Protein AF-A0A355L6Z8-F1 (afdb_monomer_lite)

Foldseek 3Di:
DPPVVVVVVPDPDDDDDDDPVVVVVVVVLVVLLVVLVVVLVVQLVVLQVVLVVCVVVVVQVPCSVVSNVCSNVVSVVVSVVSNVVSVVSPPDDPPD

pLDDT: mean 78.31, std 13.04, range [37.5, 93.5]

Radius of gyration: 21.38 Å; chains: 1; bounding box: 60×30×53 Å

Sequence (96 aa):
GAGSDIAVEAADMVIMGDSLSKLAIGKKAAKKTIRIVYENIIFAIAVKLLIIIGCAIGIFNENAMWLAVFGDVGVCLIAIANSLRALRVGKIKNDK

Structure (mmCIF, N/CA/C/O backbone):
data_AF-A0A355L6Z8-F1
#
_entry.id   AF-A0A355L6Z8-F1
#
loop_
_atom_site.group_PDB
_atom_site.id
_atom_site.type_symbol
_atom_site.label_atom_id
_atom_site.label_alt_id
_atom_site.label_comp_id
_atom_site.label_asym_id
_atom_site.label_entity_id
_atom_site.label_seq_id
_atom_site.pdbx_PDB_ins_code
_atom_site.Cartn_x
_ato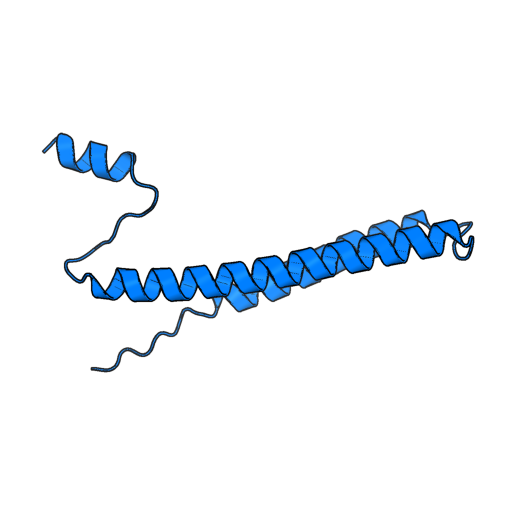m_site.Cartn_y
_atom_site.Cartn_z
_atom_site.occupancy
_atom_site.B_iso_or_equiv
_atom_site.auth_seq_id
_atom_site.auth_comp_id
_atom_site.auth_asym_id
_atom_site.auth_atom_id
_atom_site.pdbx_PDB_model_num
ATOM 1 N N . GLY A 1 1 ? -37.947 12.372 14.656 1.00 54.97 1 GLY A N 1
ATOM 2 C CA . GLY A 1 1 ? -38.370 12.050 13.285 1.00 54.97 1 GLY A CA 1
ATOM 3 C C . GLY A 1 1 ? -37.350 12.565 12.298 1.00 54.97 1 GLY A C 1
ATOM 4 O O . GLY A 1 1 ? -36.389 11.865 12.054 1.00 54.97 1 GLY A O 1
ATOM 5 N N . ALA A 1 2 ? -37.484 13.810 11.832 1.00 60.31 2 ALA A N 1
ATOM 6 C CA . ALA A 1 2 ? -36.683 14.343 10.720 1.00 60.31 2 ALA A CA 1
ATOM 7 C C . ALA A 1 2 ? -35.179 14.578 11.000 1.00 60.31 2 ALA A C 1
ATOM 9 O O . ALA A 1 2 ? -34.358 14.356 10.123 1.00 60.31 2 ALA A O 1
ATOM 10 N N . GLY A 1 3 ? -34.789 15.001 12.210 1.00 63.41 3 GLY A N 1
ATOM 11 C CA . GLY A 1 3 ? -33.380 15.325 12.500 1.00 63.41 3 GLY A CA 1
ATOM 12 C C . GLY A 1 3 ? -32.439 14.116 12.597 1.00 63.41 3 GLY A C 1
ATOM 13 O O . GLY A 1 3 ? -31.246 14.257 12.355 1.00 63.41 3 GLY A O 1
ATOM 14 N N . SER A 1 4 ? -32.964 12.931 12.932 1.00 73.12 4 SER A N 1
ATOM 15 C CA . SER A 1 4 ? -32.151 11.712 13.050 1.00 73.12 4 SER A CA 1
ATOM 16 C C . SER A 1 4 ? -31.740 11.177 11.681 1.00 73.12 4 SER A C 1
ATOM 18 O O . SER A 1 4 ? -30.592 10.788 11.521 1.00 73.12 4 SER A O 1
ATOM 20 N N . ASP A 1 5 ? -32.644 11.195 10.697 1.00 77.81 5 ASP A N 1
ATOM 21 C CA . ASP A 1 5 ? -32.329 10.746 9.335 1.00 77.81 5 ASP A CA 1
ATOM 22 C C . ASP A 1 5 ? -31.333 11.689 8.651 1.00 77.81 5 ASP A C 1
ATOM 24 O O . ASP A 1 5 ? -30.373 11.223 8.048 1.00 77.81 5 ASP A O 1
ATOM 28 N N . ILE A 1 6 ? -31.475 13.007 8.844 1.00 76.19 6 ILE A N 1
ATOM 29 C CA . ILE A 1 6 ? -30.526 14.001 8.309 1.00 76.19 6 ILE A CA 1
ATOM 30 C C . ILE A 1 6 ? -29.130 13.826 8.931 1.00 76.19 6 ILE A C 1
ATOM 32 O O . ILE A 1 6 ? -28.117 13.929 8.242 1.00 76.19 6 ILE A O 1
ATOM 36 N N . ALA A 1 7 ? -29.053 13.535 10.233 1.00 72.50 7 ALA A N 1
ATOM 37 C CA . ALA A 1 7 ? -27.781 13.277 10.906 1.00 72.50 7 ALA A CA 1
ATOM 38 C C . ALA A 1 7 ? -27.127 11.959 10.455 1.00 72.50 7 ALA A C 1
ATOM 40 O O . ALA A 1 7 ? -25.902 11.873 10.402 1.00 72.50 7 ALA A O 1
ATOM 41 N N . VAL A 1 8 ? -27.930 10.941 10.132 1.00 76.88 8 VAL A N 1
ATOM 42 C CA . VAL A 1 8 ? -27.460 9.650 9.607 1.00 76.88 8 VAL A CA 1
ATOM 43 C C . VAL A 1 8 ? -26.950 9.790 8.170 1.00 76.88 8 VAL A C 1
ATOM 45 O O . VAL A 1 8 ? -25.938 9.185 7.834 1.00 76.88 8 VAL A O 1
ATOM 48 N N . GLU A 1 9 ? -27.600 10.611 7.346 1.00 76.00 9 GLU A N 1
ATOM 49 C CA . GLU A 1 9 ? -27.222 10.844 5.945 1.00 76.00 9 GLU A CA 1
ATOM 50 C C . GLU A 1 9 ? -25.945 11.693 5.802 1.00 76.00 9 GLU A C 1
ATOM 52 O O . GLU A 1 9 ? -25.163 11.494 4.875 1.00 76.00 9 GLU A O 1
ATOM 57 N N . ALA A 1 10 ? -25.689 12.600 6.751 1.00 81.31 10 ALA A N 1
ATOM 58 C CA . ALA A 1 10 ? -24.487 13.437 6.778 1.00 81.31 10 ALA A CA 1
ATOM 59 C C . ALA A 1 10 ? -23.256 12.764 7.423 1.00 81.31 10 ALA A C 1
ATOM 61 O O . ALA A 1 10 ? -22.179 13.362 7.452 1.00 81.31 10 ALA A O 1
ATOM 62 N N . ALA A 1 11 ? -23.398 11.562 7.989 1.00 78.50 11 ALA A N 1
ATOM 63 C CA . ALA A 1 11 ? -22.332 10.891 8.727 1.00 78.50 11 ALA A CA 1
ATOM 64 C C . ALA A 1 11 ? -21.545 9.899 7.854 1.00 78.50 11 ALA A C 1
ATOM 66 O O . ALA A 1 11 ? -22.109 8.965 7.291 1.00 78.50 11 ALA A O 1
ATOM 67 N N . ASP A 1 12 ? -20.211 10.004 7.858 1.00 81.69 12 ASP A N 1
ATOM 68 C CA . ASP A 1 12 ? -19.317 9.046 7.178 1.00 81.69 12 ASP A CA 1
ATOM 69 C C . ASP A 1 12 ? -19.319 7.642 7.820 1.00 81.69 12 ASP A C 1
ATOM 71 O O . ASP A 1 12 ? -18.853 6.662 7.233 1.00 81.69 12 ASP A O 1
ATOM 75 N N . MET A 1 13 ? -19.798 7.530 9.064 1.00 73.81 13 MET A N 1
ATOM 76 C CA . MET A 1 13 ? -19.871 6.276 9.813 1.00 73.81 13 MET A CA 1
ATOM 77 C C . MET A 1 13 ? -21.084 6.269 10.744 1.00 73.81 13 MET A C 1
ATOM 79 O O . MET A 1 13 ? -21.170 7.070 11.672 1.00 73.81 13 MET A O 1
ATOM 83 N N . VAL A 1 14 ? -21.971 5.291 10.552 1.00 78.25 14 VAL A N 1
ATOM 84 C CA . VAL A 1 14 ? -23.157 5.073 11.390 1.00 78.25 14 VAL A CA 1
ATOM 85 C C . VAL A 1 14 ? -22.973 3.793 12.199 1.00 78.25 14 VAL A C 1
ATOM 87 O O . VAL A 1 14 ? -22.698 2.722 11.653 1.00 78.25 14 VAL A O 1
ATOM 90 N N . ILE A 1 15 ? -23.108 3.892 13.521 1.00 74.69 15 ILE A N 1
ATOM 91 C CA . ILE A 1 15 ? -22.993 2.745 14.425 1.00 74.69 15 ILE A CA 1
ATOM 92 C C . ILE A 1 15 ? -24.392 2.185 14.678 1.00 74.69 15 ILE A C 1
ATOM 94 O O . ILE A 1 15 ? -25.208 2.810 15.346 1.00 74.69 15 ILE A O 1
ATOM 98 N N . MET A 1 16 ? -24.658 0.978 14.177 1.00 72.50 16 MET A N 1
ATOM 99 C CA . MET A 1 16 ? -25.882 0.242 14.502 1.00 72.50 16 MET A CA 1
ATOM 100 C C . MET A 1 16 ? -25.719 -0.489 15.852 1.00 72.50 16 MET A C 1
ATOM 102 O O . MET A 1 16 ? -25.045 -1.529 15.951 1.00 72.50 16 MET A O 1
ATOM 106 N N . GLY A 1 17 ? -26.324 0.079 16.901 1.00 70.50 17 GLY A N 1
ATOM 107 C CA . GLY A 1 17 ? -26.483 -0.516 18.236 1.00 70.50 17 GLY A CA 1
ATOM 108 C C . GLY A 1 17 ? -25.829 0.263 19.387 1.00 70.50 17 GLY A C 1
ATOM 109 O O . GLY A 1 17 ? -24.917 1.056 19.179 1.00 70.50 17 GLY A O 1
ATOM 110 N N . ASP A 1 18 ? -26.254 -0.033 20.617 1.00 66.75 18 ASP A N 1
ATOM 111 C CA . ASP A 1 18 ? -25.994 0.787 21.819 1.00 66.75 18 ASP A CA 1
ATOM 112 C C . ASP A 1 18 ? -24.586 0.657 22.438 1.00 66.75 18 ASP A C 1
ATOM 114 O O . ASP A 1 18 ? -24.280 1.240 23.477 1.00 66.75 18 ASP A O 1
ATOM 118 N N . SER A 1 19 ? -23.682 -0.107 21.824 1.00 65.06 19 SER A N 1
ATOM 119 C CA . SER A 1 19 ? -22.373 -0.417 22.408 1.00 65.06 19 SER A CA 1
ATOM 120 C C . SER A 1 19 ? -21.241 0.431 21.805 1.00 65.06 19 SER A C 1
ATOM 122 O O . SER A 1 19 ? -20.731 0.103 20.726 1.00 65.06 19 SER A O 1
ATOM 124 N N . LEU A 1 20 ? -20.754 1.442 22.543 1.00 6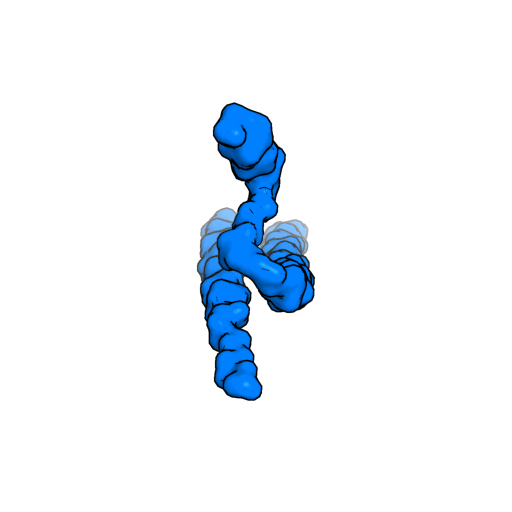7.69 20 LEU A N 1
ATOM 125 C CA . LEU A 1 20 ? -19.558 2.231 22.177 1.00 67.69 20 LEU A CA 1
ATOM 126 C C . LEU A 1 20 ? -18.287 1.372 22.005 1.00 67.69 20 LEU A C 1
ATOM 128 O O . LEU A 1 20 ? -17.358 1.780 21.307 1.00 67.69 20 LEU A O 1
ATOM 132 N N . SER A 1 21 ? -18.244 0.153 22.556 1.00 69.25 21 SER A N 1
ATOM 133 C CA . SER A 1 21 ? -17.146 -0.804 22.329 1.00 69.25 21 SER A CA 1
ATOM 134 C C . SER A 1 21 ? -16.902 -1.126 20.847 1.00 69.25 21 SER A C 1
ATOM 136 O O . SER A 1 21 ? -15.766 -1.415 20.463 1.00 69.25 21 SER A O 1
ATOM 138 N N . LYS A 1 22 ? -17.921 -1.019 19.978 1.00 66.44 22 LYS A N 1
ATOM 139 C CA . LYS A 1 22 ? -17.762 -1.218 18.525 1.00 66.44 22 LYS A CA 1
ATOM 140 C C . LYS A 1 22 ? -16.907 -0.127 17.865 1.00 66.44 22 LYS A C 1
ATOM 142 O O . LYS A 1 22 ? -16.211 -0.414 16.890 1.00 66.44 22 LYS A O 1
ATOM 147 N N . LEU A 1 23 ? -16.862 1.082 18.433 1.00 73.75 23 LEU A N 1
ATOM 148 C CA . LEU A 1 23 ? -16.009 2.171 17.947 1.00 73.75 23 LEU A CA 1
ATOM 149 C C . LEU A 1 23 ? -14.518 1.848 18.139 1.00 73.75 23 LEU A C 1
ATOM 151 O O . LEU A 1 23 ? -13.701 2.078 17.245 1.00 73.75 23 LEU A O 1
ATOM 155 N N . ALA A 1 24 ? -14.153 1.254 19.281 1.00 73.12 24 ALA A N 1
ATOM 156 C CA . ALA A 1 24 ? -12.775 0.843 19.559 1.00 73.12 24 ALA A CA 1
ATOM 157 C C . ALA A 1 24 ? -12.296 -0.253 18.589 1.00 73.12 24 ALA A C 1
ATOM 159 O O . ALA A 1 24 ? -11.149 -0.235 18.128 1.00 73.12 24 ALA A O 1
ATOM 160 N N . ILE A 1 25 ? -13.196 -1.171 18.230 1.00 74.75 25 ILE A N 1
ATOM 161 C CA . ILE A 1 25 ? -12.963 -2.218 17.232 1.00 74.75 25 ILE A CA 1
ATOM 162 C C . ILE A 1 25 ? -12.757 -1.612 15.837 1.00 74.75 25 ILE A C 1
ATOM 164 O O . ILE A 1 25 ? -11.743 -1.899 15.193 1.00 74.75 25 ILE A O 1
ATOM 168 N N . GLY A 1 26 ? -13.665 -0.732 15.403 1.00 73.75 26 GLY A N 1
ATOM 169 C CA . GLY A 1 26 ? -13.570 -0.041 14.114 1.00 73.75 26 GLY A CA 1
ATOM 170 C C . GLY A 1 26 ? -12.267 0.749 13.978 1.00 73.75 26 GLY A C 1
ATOM 171 O O . GLY A 1 26 ? -11.556 0.619 12.984 1.00 73.75 26 GLY A O 1
ATOM 172 N N . LYS A 1 27 ? -11.859 1.466 15.033 1.00 79.56 27 LYS A N 1
ATOM 173 C CA . LYS A 1 27 ? -10.584 2.200 15.071 1.00 79.56 27 LYS A CA 1
ATOM 174 C C . LYS A 1 27 ? -9.365 1.280 14.934 1.00 79.56 27 LYS A C 1
ATOM 176 O O . LYS A 1 27 ? -8.392 1.638 14.267 1.00 79.56 27 LYS A O 1
ATOM 181 N N . LYS A 1 28 ? -9.389 0.093 15.551 1.00 78.25 28 LYS A N 1
ATOM 182 C CA . LYS A 1 28 ? -8.294 -0.888 15.451 1.00 78.25 28 LYS A CA 1
ATOM 183 C C . LYS A 1 28 ? -8.201 -1.487 14.043 1.00 78.25 28 LYS A C 1
ATOM 185 O O . LYS A 1 28 ? -7.092 -1.642 13.528 1.00 78.25 28 LYS A O 1
ATOM 190 N N . ALA A 1 29 ? -9.341 -1.763 13.410 1.00 78.81 29 ALA A N 1
ATOM 191 C CA . ALA A 1 29 ? -9.407 -2.211 12.020 1.00 78.81 29 ALA A CA 1
ATOM 192 C C . ALA A 1 29 ? -8.919 -1.125 11.043 1.00 78.81 29 ALA A C 1
ATOM 194 O O . ALA A 1 29 ? -8.082 -1.405 10.181 1.00 78.81 29 ALA A O 1
ATOM 195 N N . ALA A 1 30 ? -9.339 0.129 11.238 1.00 81.44 30 ALA A N 1
ATOM 196 C CA . ALA A 1 30 ? -8.906 1.268 10.429 1.00 81.44 30 ALA A CA 1
ATOM 197 C C . ALA A 1 30 ? -7.383 1.475 10.492 1.00 81.44 30 ALA A C 1
ATOM 199 O O . ALA A 1 30 ? -6.724 1.544 9.456 1.00 81.44 30 ALA A O 1
ATOM 200 N N . LYS A 1 31 ? -6.784 1.462 11.695 1.00 83.25 31 LYS A N 1
ATOM 201 C CA . LYS A 1 31 ? -5.320 1.577 11.856 1.00 83.25 31 LYS A CA 1
ATOM 202 C C . LYS A 1 31 ? -4.551 0.473 11.132 1.00 83.25 31 LYS A C 1
ATOM 204 O O . LYS A 1 31 ? -3.493 0.731 10.562 1.00 83.25 31 LYS A O 1
ATOM 209 N N . LYS A 1 32 ? -5.058 -0.762 11.166 1.00 81.62 32 LYS A N 1
ATOM 210 C CA . LYS A 1 32 ? -4.413 -1.888 10.482 1.00 81.62 32 LYS A CA 1
ATOM 211 C C . LYS A 1 32 ? -4.534 -1.772 8.964 1.00 81.62 32 LYS A C 1
ATOM 213 O O . LYS A 1 32 ? -3.565 -2.048 8.268 1.00 81.62 32 LYS A O 1
ATOM 218 N N . THR A 1 33 ? -5.683 -1.313 8.476 1.00 86.00 33 THR A N 1
ATOM 219 C CA . THR A 1 33 ? -5.911 -1.050 7.049 1.00 86.00 33 THR A CA 1
ATOM 220 C C . THR A 1 33 ? -4.952 0.020 6.536 1.00 86.00 33 THR A C 1
ATOM 222 O O . THR A 1 33 ? -4.266 -0.207 5.547 1.00 86.00 33 THR A O 1
ATOM 225 N N . ILE A 1 34 ? -4.802 1.130 7.268 1.00 87.44 34 ILE A N 1
ATOM 226 C CA . ILE A 1 34 ? -3.860 2.204 6.923 1.00 87.44 34 ILE A CA 1
ATOM 227 C C . ILE A 1 34 ? -2.420 1.685 6.828 1.00 87.44 34 ILE A C 1
ATOM 229 O O . ILE A 1 34 ? -1.711 2.029 5.887 1.00 87.44 34 ILE A O 1
ATOM 233 N N . ARG A 1 35 ? -1.980 0.819 7.753 1.00 87.56 35 ARG A N 1
ATOM 234 C CA . ARG A 1 35 ? -0.637 0.218 7.674 1.00 87.56 35 ARG A CA 1
ATOM 235 C C . ARG A 1 35 ? -0.437 -0.571 6.373 1.00 87.56 35 ARG A C 1
ATOM 237 O O . ARG A 1 35 ? 0.589 -0.404 5.728 1.00 87.56 35 ARG A O 1
ATOM 244 N N . ILE A 1 36 ? -1.421 -1.377 5.976 1.00 87.50 36 ILE A N 1
ATOM 245 C CA . ILE A 1 36 ? -1.356 -2.183 4.745 1.00 87.50 36 ILE A CA 1
ATOM 246 C C . ILE A 1 36 ? -1.350 -1.284 3.500 1.00 87.50 36 ILE A C 1
ATOM 248 O O . ILE A 1 36 ? -0.632 -1.557 2.541 1.00 87.50 36 ILE A O 1
ATOM 252 N N . VAL A 1 37 ? -2.096 -0.175 3.526 1.00 88.31 37 VAL A N 1
ATOM 253 C CA . VAL A 1 37 ? -2.067 0.831 2.454 1.00 88.31 37 VAL A CA 1
ATOM 254 C C . VAL A 1 37 ? -0.666 1.426 2.303 1.00 88.31 37 VAL A C 1
ATOM 256 O O . VAL A 1 37 ? -0.157 1.485 1.187 1.00 88.31 37 VAL A O 1
ATOM 259 N N . TYR A 1 38 ? -0.010 1.805 3.405 1.00 90.00 38 TYR A N 1
ATOM 260 C CA . TYR A 1 38 ? 1.364 2.313 3.349 1.00 90.00 38 TYR A CA 1
ATOM 261 C C . TYR A 1 38 ? 2.351 1.280 2.790 1.00 90.00 38 TYR A C 1
ATOM 263 O O . TYR A 1 38 ? 3.178 1.637 1.956 1.00 90.00 38 TYR A O 1
ATOM 271 N N . GLU A 1 39 ? 2.245 0.008 3.185 1.00 89.06 39 GLU A N 1
ATOM 272 C CA . GLU A 1 39 ? 3.075 -1.076 2.636 1.00 89.06 39 GLU A CA 1
ATOM 273 C C . GLU A 1 39 ? 2.905 -1.206 1.110 1.00 89.06 39 GLU A C 1
ATOM 275 O O . GLU A 1 39 ? 3.894 -1.280 0.380 1.00 89.06 39 GLU A O 1
ATOM 280 N N . ASN A 1 40 ? 1.665 -1.152 0.612 1.00 90.12 40 ASN A N 1
ATOM 281 C CA . ASN A 1 40 ? 1.374 -1.214 -0.823 1.00 90.12 40 ASN A CA 1
ATOM 282 C C . ASN A 1 40 ? 1.914 0.000 -1.592 1.00 90.12 40 ASN A C 1
ATOM 284 O O . ASN A 1 40 ? 2.472 -0.166 -2.675 1.00 90.12 40 ASN A O 1
ATOM 288 N N . ILE A 1 41 ? 1.764 1.212 -1.044 1.00 90.62 41 ILE A N 1
ATOM 289 C CA . ILE A 1 41 ? 2.268 2.443 -1.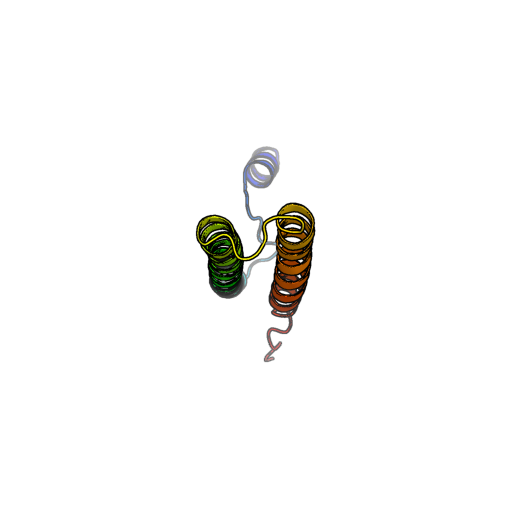673 1.00 90.62 41 ILE A CA 1
ATOM 290 C C . ILE A 1 41 ? 3.793 2.393 -1.778 1.00 90.62 41 ILE A C 1
ATOM 292 O O . ILE A 1 41 ? 4.344 2.660 -2.844 1.00 90.62 41 ILE A O 1
ATOM 296 N N . ILE A 1 42 ? 4.474 2.011 -0.694 1.00 93.12 42 ILE A N 1
ATOM 297 C CA . ILE A 1 42 ? 5.936 1.889 -0.675 1.00 93.12 42 ILE A CA 1
ATOM 298 C C . ILE A 1 42 ? 6.393 0.858 -1.713 1.00 93.12 42 ILE A C 1
ATOM 300 O O . ILE A 1 42 ? 7.323 1.130 -2.471 1.00 93.12 42 ILE A O 1
ATOM 304 N N . PHE A 1 43 ? 5.716 -0.291 -1.799 1.00 91.19 43 PHE A N 1
ATOM 305 C CA . PHE A 1 43 ? 6.029 -1.324 -2.786 1.00 91.19 43 PHE A CA 1
ATOM 306 C C . PHE A 1 43 ? 5.847 -0.831 -4.228 1.00 91.19 43 PHE A C 1
ATOM 308 O O . PHE A 1 43 ? 6.731 -1.018 -5.063 1.00 91.19 43 PHE A O 1
ATOM 315 N N . ALA A 1 44 ? 4.736 -0.150 -4.516 1.00 90.25 44 ALA A N 1
ATOM 316 C CA . ALA A 1 44 ? 4.464 0.386 -5.844 1.00 90.25 44 ALA A CA 1
ATOM 317 C C . ALA A 1 44 ? 5.507 1.424 -6.277 1.00 90.25 44 ALA A C 1
ATOM 319 O O . ALA A 1 44 ? 6.017 1.365 -7.397 1.00 90.25 44 ALA A O 1
ATOM 320 N N . ILE A 1 45 ? 5.873 2.337 -5.373 1.00 92.69 45 ILE A N 1
ATOM 321 C CA . ILE A 1 45 ? 6.905 3.348 -5.625 1.00 92.69 45 ILE A CA 1
ATOM 322 C C . ILE A 1 45 ? 8.268 2.685 -5.849 1.00 92.69 45 ILE A C 1
ATOM 324 O O . ILE A 1 45 ? 8.975 3.056 -6.785 1.00 92.69 45 ILE A O 1
ATOM 328 N N . ALA A 1 46 ? 8.632 1.685 -5.041 1.00 92.56 46 ALA A N 1
ATOM 329 C CA . ALA A 1 46 ? 9.908 0.986 -5.169 1.00 92.56 46 ALA A CA 1
ATOM 330 C C . ALA A 1 46 ? 10.067 0.314 -6.542 1.00 92.56 46 ALA A C 1
ATOM 332 O O . ALA A 1 46 ? 11.104 0.467 -7.188 1.00 92.56 46 ALA A O 1
ATOM 333 N N . VAL A 1 47 ? 9.031 -0.380 -7.021 1.00 90.50 47 VAL A N 1
ATOM 334 C CA . VAL A 1 47 ? 9.059 -1.021 -8.344 1.00 90.50 47 VAL A CA 1
ATOM 335 C C . VAL A 1 47 ? 9.127 0.018 -9.461 1.00 90.50 47 VAL A C 1
ATOM 337 O O . VAL A 1 47 ? 9.933 -0.126 -10.380 1.00 90.50 47 VAL A O 1
ATOM 340 N N . LYS A 1 48 ? 8.349 1.104 -9.363 1.00 90.88 48 LYS A N 1
ATOM 341 C CA . LYS A 1 48 ? 8.386 2.196 -10.345 1.00 90.88 48 LYS A CA 1
ATOM 342 C C . LYS A 1 48 ? 9.784 2.808 -10.450 1.00 90.88 48 LYS A C 1
ATOM 34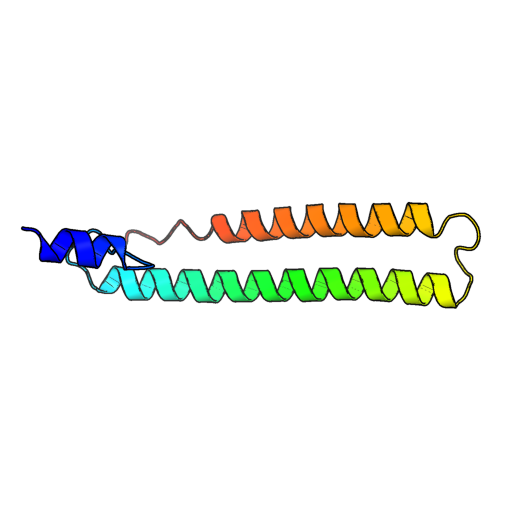4 O O . LYS A 1 48 ? 10.288 2.998 -11.554 1.00 90.88 48 LYS A O 1
ATOM 349 N N . LEU A 1 49 ? 10.430 3.068 -9.311 1.00 92.06 49 LEU A N 1
ATOM 350 C CA . LEU A 1 49 ? 11.788 3.609 -9.257 1.00 92.06 49 LEU A CA 1
ATOM 351 C C . LEU A 1 49 ? 12.821 2.640 -9.836 1.00 92.06 49 LEU A C 1
ATOM 353 O O . LEU A 1 49 ? 13.674 3.071 -10.607 1.00 92.06 49 LEU A O 1
ATOM 357 N N . LEU A 1 50 ? 12.731 1.344 -9.523 1.00 89.75 50 LEU A N 1
ATOM 358 C CA . LEU A 1 50 ? 13.627 0.329 -10.086 1.00 89.75 50 LEU A CA 1
ATOM 359 C C . LEU A 1 50 ? 13.566 0.290 -11.615 1.00 89.75 50 LEU A C 1
ATOM 361 O O . LEU A 1 50 ? 14.606 0.247 -12.268 1.00 89.75 50 LEU A O 1
ATOM 365 N N . ILE A 1 51 ? 12.360 0.348 -12.182 1.00 87.06 51 ILE A N 1
ATOM 366 C CA . ILE A 1 51 ? 12.161 0.348 -13.635 1.00 87.06 51 ILE A CA 1
ATOM 367 C C . ILE A 1 51 ? 12.745 1.623 -14.251 1.00 87.06 51 ILE A C 1
ATOM 369 O O . ILE A 1 51 ? 13.477 1.543 -15.232 1.00 87.06 51 ILE A O 1
ATOM 373 N N . ILE A 1 52 ? 12.487 2.791 -13.655 1.00 88.31 52 ILE A N 1
ATOM 374 C CA . ILE A 1 52 ? 13.018 4.074 -14.142 1.00 88.31 52 ILE A CA 1
ATOM 375 C C . ILE A 1 52 ? 14.551 4.081 -14.125 1.00 88.31 52 ILE A C 1
ATOM 377 O O . ILE A 1 52 ? 15.168 4.458 -15.119 1.00 88.31 52 ILE A O 1
ATOM 381 N N . ILE A 1 53 ? 15.171 3.636 -13.029 1.00 89.00 53 ILE A N 1
ATOM 382 C CA . ILE A 1 53 ? 16.634 3.575 -12.904 1.00 89.00 53 ILE A CA 1
ATOM 383 C C . ILE A 1 53 ? 17.215 2.572 -13.909 1.00 89.00 53 ILE A C 1
ATOM 385 O O . ILE A 1 53 ? 18.189 2.881 -14.592 1.00 89.00 53 ILE A O 1
ATOM 389 N N . GLY A 1 54 ? 16.599 1.396 -14.056 1.00 85.75 54 GLY A N 1
ATOM 390 C CA . GLY A 1 54 ? 17.022 0.388 -15.029 1.00 85.75 54 GLY A CA 1
ATOM 391 C C . GLY A 1 54 ? 16.936 0.876 -16.479 1.00 85.75 54 GLY A C 1
ATOM 392 O O . GLY A 1 54 ? 17.832 0.600 -17.279 1.00 85.75 54 GLY A O 1
ATOM 393 N N . CYS A 1 55 ? 15.896 1.647 -16.810 1.00 84.38 55 CYS A N 1
ATOM 394 C CA . CYS A 1 55 ? 15.769 2.317 -18.104 1.00 84.38 55 CYS A CA 1
ATOM 395 C C . CYS A 1 55 ? 16.834 3.409 -18.291 1.00 84.38 55 CYS A C 1
ATOM 397 O O . CYS A 1 55 ? 17.425 3.490 -19.363 1.00 84.38 55 CYS A O 1
ATOM 399 N N . ALA A 1 56 ? 17.125 4.210 -17.261 1.00 83.62 56 ALA A N 1
ATOM 400 C CA . ALA A 1 56 ? 18.114 5.290 -17.330 1.00 83.62 56 ALA A CA 1
ATOM 401 C C . ALA A 1 56 ? 19.556 4.789 -17.542 1.00 83.62 56 ALA A C 1
ATOM 403 O O . ALA A 1 56 ? 20.344 5.459 -18.200 1.00 83.62 56 ALA A O 1
ATOM 404 N N . ILE A 1 57 ? 19.895 3.602 -17.024 1.00 85.25 57 ILE A N 1
ATOM 405 C CA . ILE A 1 57 ? 21.210 2.961 -17.216 1.00 85.25 57 ILE A CA 1
ATOM 406 C C . ILE A 1 57 ? 21.317 2.296 -18.610 1.00 85.25 57 ILE A C 1
ATOM 408 O O . ILE A 1 57 ? 22.386 1.838 -19.005 1.00 85.25 57 ILE A O 1
ATOM 412 N N . GLY A 1 58 ? 20.230 2.262 -19.393 1.00 75.19 58 GLY A N 1
ATOM 413 C CA . GLY A 1 58 ? 20.232 1.726 -20.758 1.00 75.19 58 GLY A CA 1
ATOM 414 C C . GLY A 1 58 ? 20.233 0.196 -20.831 1.00 75.19 58 GLY A C 1
ATOM 415 O O . GLY A 1 58 ? 20.584 -0.370 -21.863 1.00 75.19 58 GLY A O 1
ATOM 416 N N . ILE A 1 59 ? 19.837 -0.494 -19.754 1.00 69.56 59 ILE A N 1
ATOM 417 C CA . ILE A 1 59 ? 19.787 -1.969 -19.706 1.00 69.56 59 ILE A CA 1
ATOM 418 C C . ILE A 1 59 ? 18.648 -2.511 -20.592 1.00 69.56 59 ILE A C 1
ATOM 420 O O . ILE A 1 59 ? 18.721 -3.624 -21.108 1.00 69.56 59 ILE A O 1
ATOM 424 N N . PHE A 1 60 ? 17.598 -1.712 -20.808 1.00 67.12 60 PHE A N 1
ATOM 425 C CA . PHE A 1 60 ? 16.350 -2.131 -21.449 1.00 67.12 60 PHE A CA 1
ATOM 426 C C . P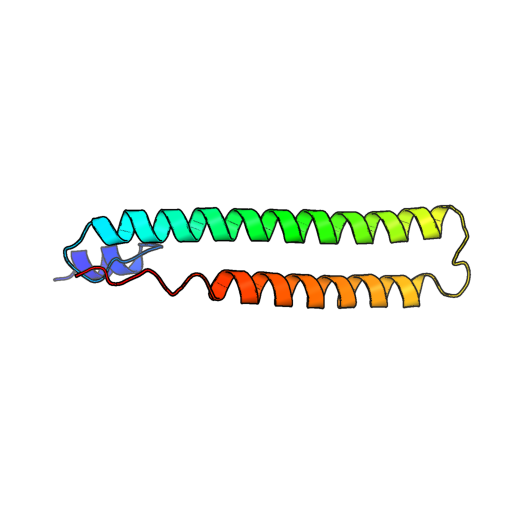HE A 1 60 ? 16.050 -1.343 -22.737 1.00 67.12 60 PHE A C 1
ATOM 428 O O . PHE A 1 60 ? 14.949 -0.834 -22.894 1.00 67.12 60 PHE A O 1
ATOM 435 N N . ASN A 1 61 ? 16.998 -1.208 -23.670 1.00 66.19 61 ASN A N 1
ATOM 436 C CA . ASN A 1 61 ? 16.815 -0.325 -24.840 1.00 66.19 61 ASN A CA 1
ATOM 437 C C . ASN A 1 61 ? 15.602 -0.674 -25.728 1.00 66.19 61 ASN A C 1
ATOM 439 O O . ASN A 1 61 ? 14.904 0.234 -26.165 1.00 66.19 61 ASN A O 1
ATOM 443 N N . GLU A 1 62 ? 15.287 -1.955 -25.946 1.00 66.88 62 GLU A N 1
ATOM 444 C CA . GLU A 1 62 ? 14.168 -2.345 -26.832 1.00 66.88 62 GLU A CA 1
ATOM 445 C C . GLU A 1 62 ? 12.942 -2.899 -26.084 1.00 66.88 62 GLU A C 1
ATOM 447 O O . GLU A 1 62 ? 11.834 -2.899 -26.611 1.00 66.88 62 GLU A O 1
ATOM 452 N N . ASN A 1 63 ? 13.103 -3.305 -24.819 1.00 73.75 63 ASN A N 1
ATOM 453 C CA . ASN A 1 63 ? 12.050 -3.963 -24.027 1.00 73.75 63 ASN A CA 1
ATOM 454 C C . ASN A 1 63 ? 11.565 -3.143 -22.816 1.00 73.75 63 ASN A C 1
ATOM 456 O O . ASN A 1 63 ? 10.741 -3.631 -22.038 1.00 73.75 63 ASN A O 1
ATOM 460 N N . ALA A 1 64 ? 12.049 -1.906 -22.644 1.00 78.44 64 ALA A N 1
ATOM 461 C CA . ALA A 1 64 ? 11.705 -1.046 -21.507 1.00 78.44 64 ALA A CA 1
ATOM 462 C C . ALA A 1 64 ? 10.193 -0.874 -21.319 1.00 78.44 64 ALA A C 1
ATOM 464 O O . ALA A 1 64 ? 9.702 -0.974 -20.197 1.00 78.44 64 ALA A O 1
ATOM 465 N N . MET A 1 65 ? 9.442 -0.650 -22.403 1.00 83.19 65 MET A N 1
ATOM 466 C CA . MET A 1 65 ? 7.994 -0.447 -22.302 1.00 83.19 65 MET A CA 1
ATOM 467 C C . MET A 1 65 ? 7.261 -1.713 -21.857 1.00 83.19 65 MET A C 1
ATOM 469 O O . MET A 1 65 ? 6.392 -1.636 -20.992 1.00 83.19 65 MET A O 1
ATOM 473 N N . TRP A 1 66 ? 7.620 -2.880 -22.400 1.00 87.69 66 TRP A N 1
ATOM 474 C CA . TRP A 1 66 ? 6.978 -4.137 -22.012 1.00 87.69 66 TRP A CA 1
ATOM 475 C C . TRP A 1 66 ? 7.230 -4.460 -20.536 1.00 87.69 66 TRP A C 1
ATOM 477 O O . TRP A 1 66 ? 6.294 -4.774 -19.799 1.00 87.69 66 TRP A O 1
ATOM 487 N N . LEU A 1 67 ? 8.477 -4.300 -20.080 1.00 84.44 67 LEU A N 1
ATOM 488 C CA . LEU A 1 67 ? 8.838 -4.518 -18.681 1.00 84.44 67 LEU A CA 1
ATOM 489 C C . LEU A 1 67 ? 8.142 -3.516 -17.748 1.00 84.44 67 LEU A C 1
ATOM 491 O O . LEU A 1 67 ? 7.697 -3.894 -16.666 1.00 84.44 67 LEU A O 1
ATOM 495 N N . ALA A 1 68 ? 8.007 -2.258 -18.176 1.00 86.38 68 ALA A N 1
ATOM 496 C CA . ALA A 1 68 ? 7.302 -1.230 -17.420 1.00 86.38 68 ALA A CA 1
ATOM 497 C C . ALA A 1 68 ? 5.819 -1.573 -17.225 1.00 86.38 68 ALA A C 1
ATOM 499 O O . ALA A 1 68 ? 5.315 -1.509 -16.103 1.00 86.38 68 ALA A O 1
ATOM 500 N N . VAL A 1 69 ? 5.140 -2.009 -18.291 1.00 88.94 69 VAL A N 1
ATOM 501 C CA . VAL A 1 69 ? 3.733 -2.432 -18.225 1.00 88.94 69 VAL A CA 1
ATOM 502 C C . VAL A 1 69 ? 3.577 -3.666 -17.337 1.00 88.94 69 VAL A C 1
ATOM 504 O O . VAL A 1 69 ? 2.682 -3.703 -16.494 1.00 88.94 69 VAL A O 1
ATOM 507 N N . PHE A 1 70 ? 4.465 -4.657 -17.468 1.00 89.25 70 PHE A N 1
ATOM 508 C CA . PHE A 1 70 ? 4.446 -5.838 -16.605 1.00 89.25 70 PHE A CA 1
ATOM 509 C C . PHE A 1 70 ? 4.651 -5.473 -15.129 1.00 89.25 70 PHE A C 1
ATOM 511 O O . PHE A 1 70 ? 3.951 -5.993 -14.262 1.00 89.25 70 PHE A O 1
ATOM 518 N N . GLY A 1 71 ? 5.567 -4.544 -14.844 1.00 89.75 71 GLY A N 1
ATOM 519 C CA . GLY A 1 71 ? 5.799 -4.021 -13.502 1.00 89.75 71 GLY A CA 1
ATOM 520 C C . GLY A 1 71 ? 4.557 -3.365 -12.906 1.00 89.75 71 GLY A C 1
ATOM 521 O O . GLY A 1 71 ? 4.164 -3.711 -11.796 1.00 89.75 71 GLY A O 1
ATOM 522 N N . ASP A 1 72 ? 3.892 -2.481 -13.651 1.00 91.25 72 ASP A N 1
ATOM 523 C CA . ASP A 1 72 ? 2.687 -1.788 -13.180 1.00 91.25 72 ASP A CA 1
ATOM 524 C C . ASP A 1 72 ? 1.519 -2.754 -12.921 1.00 91.25 72 ASP A C 1
ATOM 526 O O . ASP A 1 72 ? 0.860 -2.683 -11.878 1.00 91.25 72 ASP A O 1
ATOM 530 N N . VAL A 1 73 ? 1.288 -3.706 -13.830 1.00 93.44 73 VAL A N 1
ATOM 531 C CA . VAL A 1 73 ? 0.219 -4.710 -13.687 1.00 93.44 73 VAL A CA 1
ATOM 532 C C . VAL A 1 73 ? 0.538 -5.704 -12.564 1.00 93.44 73 VAL A C 1
ATOM 534 O O . VAL A 1 73 ? -0.339 -6.037 -11.764 1.00 93.44 73 VAL A O 1
ATOM 537 N N . GLY A 1 74 ? 1.793 -6.145 -12.450 1.00 91.38 74 GLY A N 1
ATOM 538 C CA . GLY A 1 74 ? 2.251 -7.041 -11.387 1.00 91.38 74 GLY A CA 1
ATOM 539 C C . GLY A 1 74 ? 2.150 -6.402 -10.001 1.00 91.38 74 GLY A C 1
ATOM 540 O O . GLY A 1 74 ? 1.624 -7.014 -9.069 1.00 91.38 74 GLY A O 1
ATOM 541 N N . VAL A 1 75 ? 2.569 -5.141 -9.870 1.00 93.00 75 VAL A N 1
ATOM 542 C CA . VAL A 1 75 ? 2.396 -4.341 -8.647 1.00 93.00 75 VAL A CA 1
ATOM 543 C C . VAL A 1 75 ? 0.923 -4.206 -8.288 1.00 93.00 75 VAL A C 1
ATOM 545 O O . VAL A 1 75 ? 0.566 -4.383 -7.123 1.00 93.00 75 VAL A O 1
ATOM 548 N N . CYS A 1 76 ? 0.060 -3.936 -9.271 1.00 92.06 76 CYS A N 1
ATOM 549 C CA . CYS A 1 76 ? -1.379 -3.833 -9.055 1.00 92.06 76 CYS A CA 1
ATOM 550 C C . CYS A 1 76 ? -1.958 -5.139 -8.484 1.00 92.06 76 CYS A C 1
ATOM 552 O O . CYS A 1 76 ? -2.643 -5.117 -7.462 1.00 92.06 76 CYS A O 1
ATOM 554 N N . LEU A 1 77 ? -1.610 -6.289 -9.071 1.00 93.50 77 LEU A N 1
ATOM 555 C CA . LEU A 1 77 ? -2.025 -7.610 -8.587 1.00 93.50 77 LEU A CA 1
ATOM 556 C C . LEU A 1 77 ? -1.570 -7.881 -7.147 1.00 93.50 77 LEU A C 1
ATOM 558 O O . LEU A 1 77 ? -2.365 -8.336 -6.320 1.00 93.50 77 LEU A O 1
ATOM 562 N N . ILE A 1 78 ? -0.314 -7.565 -6.822 1.00 90.81 78 ILE A N 1
ATOM 563 C CA . ILE A 1 78 ? 0.234 -7.729 -5.468 1.00 90.81 78 ILE A CA 1
ATOM 564 C C . ILE A 1 78 ? -0.494 -6.815 -4.475 1.00 90.81 78 ILE A C 1
ATOM 566 O O . ILE A 1 78 ? -0.886 -7.261 -3.394 1.00 90.81 78 ILE A O 1
ATOM 570 N N . ALA A 1 79 ? -0.738 -5.557 -4.845 1.00 90.62 79 ALA A N 1
ATOM 571 C CA . ALA A 1 79 ? -1.464 -4.603 -4.013 1.00 90.62 79 ALA A CA 1
ATOM 572 C C . ALA A 1 79 ? -2.911 -5.053 -3.749 1.00 90.62 79 ALA A C 1
ATOM 574 O O . ALA A 1 79 ? -3.397 -4.933 -2.618 1.00 90.62 79 ALA A O 1
ATOM 575 N N . ILE A 1 80 ? -3.584 -5.628 -4.751 1.00 89.31 80 ILE A N 1
ATOM 576 C CA . ILE A 1 80 ? -4.921 -6.219 -4.602 1.00 89.31 80 ILE A CA 1
ATOM 577 C C . ILE A 1 80 ? -4.866 -7.414 -3.645 1.00 89.31 80 ILE A C 1
ATOM 579 O O . ILE A 1 80 ? -5.650 -7.473 -2.698 1.00 89.31 80 ILE A O 1
ATOM 583 N N . ALA A 1 81 ? -3.912 -8.332 -3.819 1.00 88.12 81 ALA A N 1
ATOM 584 C CA . ALA A 1 81 ? -3.755 -9.489 -2.938 1.00 88.12 81 ALA A CA 1
ATOM 585 C C . ALA A 1 81 ? -3.508 -9.082 -1.470 1.00 88.12 81 ALA A C 1
ATOM 587 O O . ALA A 1 81 ? -4.139 -9.622 -0.554 1.00 88.12 81 ALA A O 1
ATOM 588 N N . ASN A 1 82 ? -2.653 -8.082 -1.231 1.00 86.44 82 ASN A N 1
ATOM 589 C CA . ASN A 1 82 ? -2.422 -7.528 0.106 1.00 86.44 82 ASN A CA 1
ATOM 590 C C . ASN A 1 82 ? -3.666 -6.831 0.676 1.00 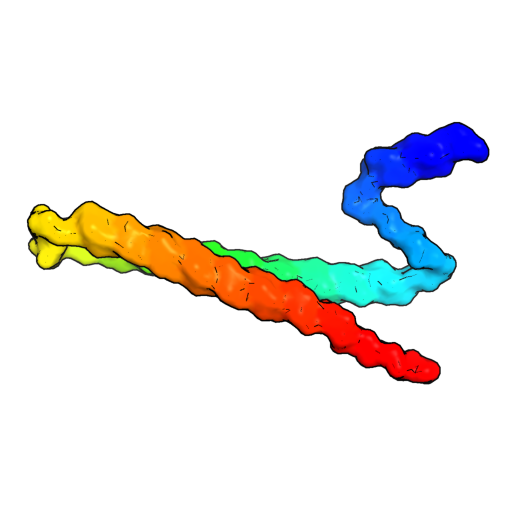86.44 82 ASN A C 1
ATOM 592 O O . ASN A 1 82 ? -3.985 -6.999 1.856 1.00 86.44 82 ASN A O 1
ATOM 596 N N . SER A 1 83 ? -4.419 -6.111 -0.156 1.00 83.69 83 SER A N 1
ATOM 597 C CA . SER A 1 83 ? -5.680 -5.474 0.247 1.00 83.69 83 SER A CA 1
ATOM 598 C C . SER A 1 83 ? -6.744 -6.507 0.640 1.00 83.69 83 SER A C 1
ATOM 600 O O . SER A 1 83 ? -7.421 -6.355 1.657 1.00 83.69 83 SER A O 1
ATOM 602 N N . LEU A 1 84 ? -6.840 -7.628 -0.082 1.00 83.38 84 LEU A N 1
ATOM 603 C CA . LEU A 1 84 ? -7.731 -8.740 0.271 1.00 83.38 84 LEU A CA 1
ATOM 604 C C . LEU A 1 84 ? -7.345 -9.393 1.610 1.00 83.38 84 LEU A C 1
ATOM 606 O O . LEU A 1 84 ? -8.211 -9.840 2.368 1.00 83.38 84 LEU A O 1
ATOM 610 N N . ARG A 1 85 ? -6.051 -9.415 1.954 1.00 77.38 85 ARG A N 1
ATOM 611 C CA . ARG A 1 85 ? -5.584 -9.861 3.276 1.00 77.38 85 ARG A CA 1
ATOM 612 C C . ARG A 1 85 ? -6.019 -8.906 4.392 1.00 77.38 85 ARG A C 1
ATOM 614 O O . ARG A 1 85 ? -6.319 -9.378 5.491 1.00 77.38 85 ARG A O 1
ATOM 621 N N . ALA A 1 86 ? -6.103 -7.601 4.118 1.00 73.94 86 ALA A N 1
ATOM 622 C CA . ALA A 1 86 ? -6.626 -6.602 5.055 1.00 73.94 86 ALA A CA 1
ATOM 623 C C . ALA A 1 86 ? -8.102 -6.853 5.402 1.00 73.94 86 ALA A C 1
ATOM 625 O O . ALA A 1 86 ? -8.479 -6.791 6.572 1.00 73.94 86 ALA A O 1
ATOM 626 N N . LEU A 1 87 ? -8.910 -7.229 4.405 1.00 69.31 87 LEU A N 1
ATOM 627 C CA . LEU A 1 87 ? -10.337 -7.532 4.574 1.00 69.31 87 LEU A CA 1
ATOM 628 C C . LEU A 1 87 ? -10.571 -8.729 5.510 1.00 69.31 87 LEU A C 1
ATOM 630 O O . LEU A 1 87 ? -11.556 -8.786 6.242 1.00 69.31 87 LEU A O 1
ATOM 634 N N . ARG A 1 88 ? -9.617 -9.667 5.576 1.00 66.75 88 ARG A N 1
ATOM 635 C CA . ARG A 1 88 ? -9.704 -10.857 6.437 1.00 66.75 88 ARG A CA 1
ATOM 636 C C . ARG A 1 88 ? -9.520 -10.559 7.937 1.00 66.75 88 ARG A C 1
ATOM 638 O O . ARG A 1 88 ? -9.662 -11.465 8.760 1.00 66.75 88 ARG A O 1
ATOM 645 N N . VAL A 1 89 ? -9.281 -9.304 8.333 1.00 58.72 89 VAL A N 1
ATOM 646 C CA . VAL A 1 89 ? -9.291 -8.826 9.735 1.00 58.72 89 VAL A CA 1
ATOM 647 C C . VAL A 1 89 ? -10.740 -8.652 10.240 1.00 58.72 89 VAL A C 1
ATOM 649 O O . VAL A 1 89 ? -11.094 -7.662 10.865 1.00 58.72 89 VAL A O 1
ATOM 652 N N . GLY A 1 90 ? -11.599 -9.631 9.952 1.00 53.12 90 GLY A N 1
ATOM 653 C CA . GLY A 1 90 ? -13.012 -9.658 10.340 1.00 53.12 90 GLY A CA 1
ATOM 654 C C . GLY A 1 90 ? -13.361 -10.711 11.396 1.00 53.12 90 GLY A C 1
ATOM 655 O O . GLY A 1 90 ? -14.481 -10.719 11.890 1.00 53.12 90 GLY A O 1
ATOM 656 N N . LYS A 1 91 ? -12.433 -11.591 11.803 1.00 48.28 91 LYS A N 1
ATOM 657 C CA . LYS A 1 91 ? -12.654 -12.472 12.965 1.00 48.28 91 LYS A CA 1
ATOM 658 C C . LYS A 1 91 ? -12.167 -11.791 14.238 1.00 48.28 91 LYS A C 1
ATOM 660 O O . LYS A 1 91 ? -11.078 -12.078 14.730 1.00 48.28 91 LYS A O 1
ATOM 665 N N . ILE A 1 92 ? -12.976 -10.879 14.769 1.00 48.56 92 ILE A N 1
ATOM 666 C CA . ILE A 1 92 ? -12.851 -10.492 16.173 1.00 48.56 92 ILE A CA 1
ATOM 667 C C . ILE A 1 92 ? -13.677 -11.481 16.981 1.00 48.56 92 ILE A C 1
ATOM 669 O O . ILE A 1 92 ? -14.870 -11.664 16.761 1.00 48.56 92 ILE A O 1
ATOM 673 N N . LYS A 1 93 ? -12.949 -12.182 17.846 1.00 45.94 93 LYS A N 1
ATOM 674 C CA . LYS A 1 93 ? -13.404 -13.168 18.812 1.00 45.94 93 LYS A CA 1
ATOM 675 C C . LYS A 1 93 ? -14.616 -12.619 19.568 1.00 45.94 93 LYS A C 1
ATOM 677 O O . LYS A 1 93 ? -14.513 -11.601 20.246 1.00 45.94 93 LYS A O 1
ATOM 682 N N . ASN A 1 94 ? -15.744 -13.300 19.405 1.00 43.94 94 ASN A N 1
ATOM 683 C CA . ASN A 1 94 ? -16.894 -13.189 20.285 1.00 43.94 94 ASN A CA 1
ATOM 684 C C . ASN A 1 94 ? -16.481 -13.884 21.593 1.00 43.94 94 ASN A C 1
ATOM 686 O O . ASN A 1 94 ? -16.688 -15.088 21.741 1.00 43.94 94 ASN A O 1
ATOM 690 N N . ASP A 1 95 ? -15.739 -13.178 22.450 1.00 41.19 95 ASP A N 1
ATOM 691 C CA . ASP A 1 95 ? -15.588 -13.617 23.834 1.00 41.19 95 ASP A CA 1
ATOM 692 C C . ASP A 1 95 ? -16.870 -13.211 24.561 1.00 41.19 95 ASP A C 1
ATOM 694 O O . ASP A 1 95 ? -17.295 -12.055 24.508 1.00 41.19 95 ASP A O 1
ATOM 698 N N . LYS A 1 96 ? -17.500 -14.258 25.087 1.00 37.50 96 LYS A N 1
ATOM 699 C CA . LYS A 1 96 ? -18.793 -14.318 25.760 1.00 37.50 96 LYS A CA 1
ATOM 700 C C . LYS A 1 96 ? -18.837 -13.459 27.016 1.00 37.50 96 LYS A C 1
ATOM 702 O O . LYS A 1 96 ? -17.769 -13.303 27.650 1.00 37.50 96 LYS A O 1
#

Secondary structure (DSSP, 8-state):
-HHHHHHHHT-S----SS-THHHHHHHHHHHHHHHHHHHHHHHHHHHHHHHHHHHHTTTTTTTHHHHHHHHHHHHHHHHHHHHHHHHTTT------